Protein AF-A0A0N9HXH3-F1 (afdb_monomer)

Secondary structure (DSSP, 8-state):
----------PPPPPPPPPPHHHHHHHHHHHHHHTTTTGGGS-HHHHHHHHHHHHHHHHHHHHTT---

Foldseek 3Di:
DDDDDDDPPPDDDDDDDDDDLVVVLVVLLVVLVVLCPPVVVDDPVCVVVSVVSSVVSNCVSVVVVVPD

Organism: 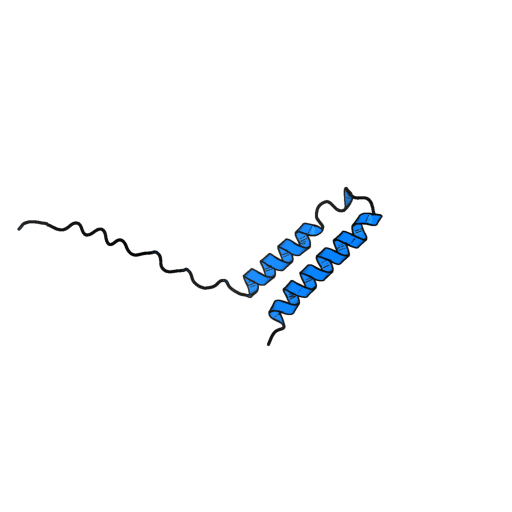NCBI:txid860235

Sequence (68 aa):
MVQLNSEGSWRPPVPGPPPDPAEVTTAAIDAALAGLEGLDQLEPVEHVGRFDAVHTALTEALSSIDKV

Mean predicted aligned error: 11.09 Å

Nearest PDB structures (foldseek):
  1yz1-assembly2_B  TM=5.439E-01  e=8.418E+00  Homo sapiens

Radius of gyration: 23.73 Å; Cα contacts (8 Å, |Δi|>4): 22; chains: 1; bounding box: 33×28×78 Å

Structure (mmCIF, N/CA/C/O backbone):
data_AF-A0A0N9HXH3-F1
#
_entry.id   AF-A0A0N9HXH3-F1
#
loop_
_atom_site.group_PDB
_atom_site.id
_atom_site.type_symbol
_atom_site.label_atom_id
_atom_site.label_alt_id
_atom_site.label_comp_id
_atom_site.label_asym_id
_atom_site.label_entity_id
_atom_site.label_seq_id
_atom_site.pdbx_PDB_ins_code
_atom_site.Cartn_x
_atom_site.Cartn_y
_atom_site.Cartn_z
_atom_site.occupancy
_atom_site.B_iso_or_equiv
_atom_site.auth_seq_id
_atom_site.auth_comp_id
_atom_site.auth_asym_id
_atom_site.auth_atom_id
_atom_site.pdbx_PDB_model_num
ATOM 1 N N . MET A 1 1 ? 20.314 16.705 -62.663 1.00 40.25 1 MET A N 1
ATOM 2 C CA . MET A 1 1 ? 20.433 15.548 -61.753 1.00 40.25 1 MET A CA 1
ATOM 3 C C . MET A 1 1 ? 19.173 15.505 -60.914 1.00 40.25 1 MET A C 1
ATOM 5 O O . MET A 1 1 ? 18.862 16.495 -60.269 1.00 40.25 1 MET A O 1
ATOM 9 N N . VAL A 1 2 ? 18.407 14.426 -61.052 1.00 45.84 2 VAL A N 1
ATOM 10 C CA . VAL A 1 2 ? 17.120 14.199 -60.383 1.00 45.84 2 VAL A CA 1
ATOM 11 C C . VAL A 1 2 ? 17.376 13.844 -58.917 1.00 45.84 2 VAL A C 1
ATOM 13 O O . VAL A 1 2 ? 18.152 12.933 -58.644 1.00 45.84 2 VAL A O 1
ATOM 16 N N . GLN A 1 3 ? 16.728 14.558 -57.996 1.00 46.06 3 GLN A N 1
ATOM 17 C CA . GLN A 1 3 ? 16.660 14.197 -56.581 1.00 46.06 3 GLN A CA 1
ATOM 18 C C . GLN A 1 3 ? 15.428 13.312 -56.366 1.00 46.06 3 GLN A C 1
ATOM 20 O O . GLN A 1 3 ? 14.296 13.786 -56.365 1.00 46.06 3 GLN A O 1
ATOM 25 N N . LEU A 1 4 ? 15.666 12.017 -56.208 1.00 55.62 4 LEU A N 1
ATOM 26 C CA . LEU A 1 4 ? 14.776 11.057 -55.561 1.00 55.62 4 LEU A CA 1
ATOM 27 C C . LEU A 1 4 ? 15.693 10.437 -54.478 1.00 55.62 4 LEU A C 1
ATOM 29 O O . LEU A 1 4 ? 16.861 10.184 -54.753 1.00 55.62 4 LEU A O 1
ATOM 33 N N . ASN A 1 5 ? 15.338 10.302 -53.203 1.00 52.25 5 ASN A N 1
ATOM 34 C CA . ASN A 1 5 ? 14.291 9.419 -52.721 1.00 52.25 5 ASN A CA 1
ATOM 35 C C . ASN A 1 5 ? 13.935 9.785 -51.273 1.00 52.25 5 ASN A C 1
ATOM 37 O O . ASN A 1 5 ? 14.805 9.928 -50.412 1.00 52.25 5 ASN A O 1
ATOM 41 N N . SER A 1 6 ? 12.635 9.884 -51.025 1.00 59.38 6 SER A N 1
ATOM 42 C CA . SER A 1 6 ? 12.004 9.807 -49.717 1.00 59.38 6 SER A CA 1
ATOM 43 C C . SER A 1 6 ? 12.058 8.360 -49.227 1.00 59.38 6 SER A C 1
ATOM 45 O O . SER A 1 6 ? 11.329 7.521 -49.744 1.00 59.38 6 SER A O 1
ATOM 47 N N . GLU A 1 7 ? 12.872 8.055 -48.222 1.00 52.53 7 GLU A N 1
ATOM 48 C CA . GLU A 1 7 ? 12.798 6.772 -47.516 1.00 52.53 7 GLU A CA 1
ATOM 49 C C . GLU A 1 7 ? 12.604 7.052 -46.028 1.00 52.53 7 GLU A C 1
ATOM 51 O O . GLU A 1 7 ? 13.546 7.164 -45.244 1.00 52.53 7 GLU A O 1
ATOM 56 N N . GLY A 1 8 ? 11.334 7.235 -45.657 1.00 57.97 8 GLY A N 1
ATOM 57 C CA . GLY A 1 8 ? 10.888 7.248 -44.270 1.00 57.97 8 GLY A CA 1
ATOM 58 C C . GLY A 1 8 ? 11.183 5.891 -43.642 1.00 57.97 8 GLY A C 1
ATOM 59 O O . GLY A 1 8 ? 10.389 4.962 -43.731 1.00 57.97 8 GLY A O 1
ATOM 60 N N . SER A 1 9 ? 12.370 5.783 -43.054 1.00 64.75 9 SER A N 1
ATOM 61 C CA . SER A 1 9 ? 12.857 4.626 -42.313 1.00 64.75 9 SER A CA 1
ATOM 62 C C . SER A 1 9 ? 11.982 4.413 -41.081 1.00 64.75 9 SER A C 1
ATOM 64 O O . SER A 1 9 ? 12.213 5.024 -40.036 1.00 64.75 9 SER A O 1
ATOM 66 N N . TRP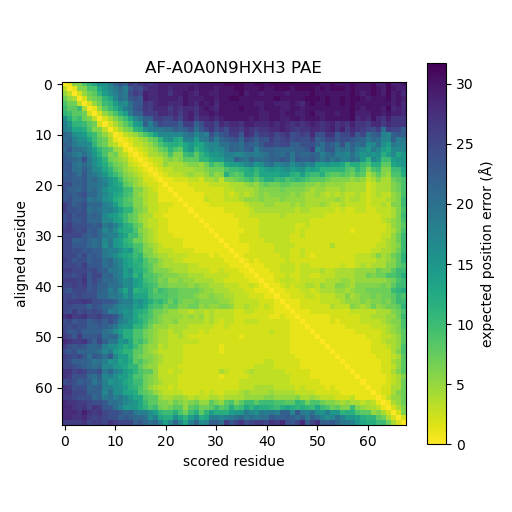 A 1 10 ? 10.948 3.574 -41.194 1.00 60.94 10 TRP A N 1
ATOM 67 C CA . TRP A 1 10 ? 10.169 3.204 -40.021 1.00 60.94 10 TRP A CA 1
ATOM 68 C C . TRP A 1 10 ? 10.937 2.135 -39.236 1.00 60.94 10 TRP A C 1
ATOM 70 O O . TRP A 1 10 ? 10.818 0.942 -39.511 1.00 60.94 10 TRP A O 1
ATOM 80 N N . ARG A 1 11 ? 11.801 2.557 -38.304 1.00 76.81 11 ARG A N 1
ATOM 81 C CA . ARG A 1 11 ? 12.426 1.639 -37.342 1.00 76.81 11 ARG A CA 1
ATOM 82 C C . ARG A 1 11 ? 11.543 1.535 -36.094 1.00 76.81 11 ARG A C 1
ATOM 84 O O . ARG A 1 11 ? 11.148 2.579 -35.575 1.00 76.81 11 ARG A O 1
ATOM 91 N N . PRO A 1 12 ? 11.251 0.320 -35.594 1.00 75.75 12 PRO A N 1
ATOM 92 C CA . PRO A 1 12 ? 10.586 0.170 -34.305 1.00 75.75 12 PRO A CA 1
ATOM 93 C C . PRO A 1 12 ? 11.457 0.791 -33.200 1.00 75.75 12 PRO A C 1
ATOM 95 O O . PRO A 1 12 ? 12.690 0.732 -33.303 1.00 75.75 12 PRO A O 1
ATOM 98 N N . PRO A 1 13 ? 10.854 1.398 -32.161 1.00 78.00 13 PRO A N 1
ATOM 99 C CA . PRO A 1 13 ? 11.619 1.944 -31.053 1.00 78.00 13 PRO A CA 1
ATOM 100 C C . PRO A 1 13 ? 12.391 0.813 -30.374 1.00 78.00 13 PRO A C 1
ATOM 102 O O . PRO A 1 13 ? 11.846 -0.254 -30.087 1.00 78.00 13 PRO A O 1
ATOM 105 N N . VAL A 1 14 ? 13.678 1.048 -30.137 1.00 81.31 14 VAL A N 1
ATOM 106 C CA . VAL A 1 14 ? 14.480 0.173 -29.282 1.00 81.31 14 VAL A CA 1
ATOM 107 C C . VAL A 1 14 ? 13.892 0.212 -27.868 1.00 81.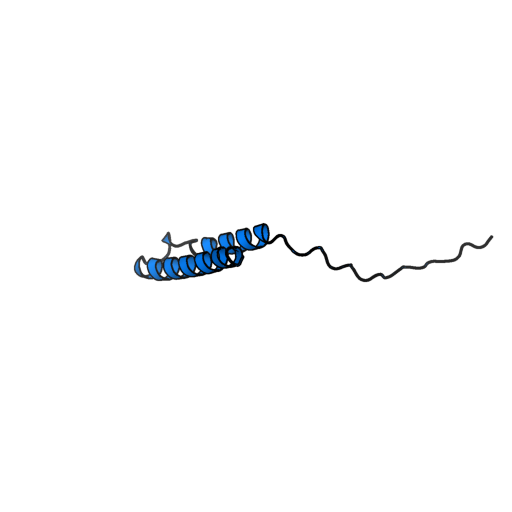31 14 VAL A C 1
ATOM 109 O O . VAL A 1 14 ? 13.642 1.314 -27.369 1.00 81.31 14 VAL A O 1
ATOM 112 N N . PRO A 1 15 ? 13.656 -0.949 -27.222 1.00 81.38 15 PRO A N 1
ATOM 113 C CA . PRO A 1 15 ? 13.306 -0.989 -25.810 1.00 81.38 15 PRO A CA 1
ATOM 114 C C . PRO A 1 15 ? 14.332 -0.196 -25.001 1.00 81.38 15 PRO A C 1
ATOM 116 O O . PRO A 1 15 ? 15.536 -0.297 -25.252 1.00 81.38 15 PRO A O 1
ATOM 119 N N . GLY A 1 16 ? 13.842 0.617 -24.067 1.00 78.38 16 GLY A N 1
ATOM 120 C CA . GLY A 1 16 ? 14.705 1.367 -23.166 1.00 78.38 16 GLY A CA 1
ATOM 121 C C . GLY A 1 16 ? 15.575 0.439 -22.308 1.00 78.38 16 GLY A C 1
ATOM 122 O O . GLY A 1 16 ? 15.288 -0.758 -22.203 1.00 78.38 16 GLY A O 1
ATOM 123 N N . PRO A 1 17 ? 16.647 0.974 -21.703 1.00 81.94 17 PRO A N 1
ATOM 124 C CA . PRO A 1 17 ? 17.426 0.231 -20.723 1.00 81.94 17 PRO A CA 1
ATOM 125 C C . PRO A 1 17 ? 16.525 -0.286 -19.585 1.00 81.94 17 PRO A C 1
ATOM 127 O O . PRO A 1 17 ? 15.505 0.340 -19.279 1.00 81.94 17 PRO A O 1
ATOM 130 N N . PRO A 1 18 ? 16.869 -1.437 -18.977 1.00 79.69 18 PRO A N 1
ATOM 131 C CA . PRO A 1 18 ? 16.142 -1.943 -17.820 1.00 79.69 18 PRO A CA 1
ATOM 132 C C . PRO A 1 18 ? 16.206 -0.928 -16.667 1.00 79.69 18 PRO A C 1
ATOM 134 O O . PRO A 1 18 ? 17.209 -0.223 -16.549 1.00 79.69 18 PRO A O 1
ATOM 137 N N . PRO A 1 1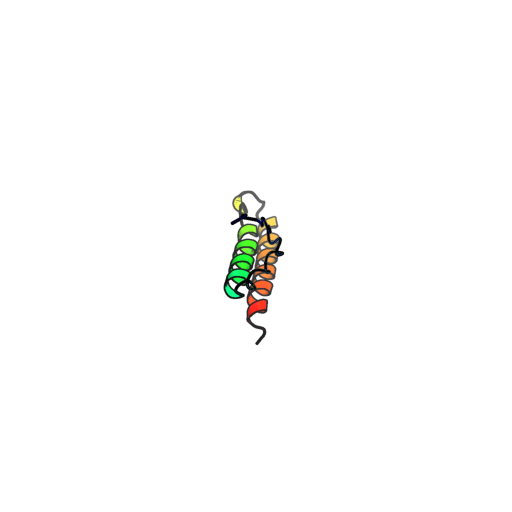9 ? 15.157 -0.845 -15.831 1.00 81.62 19 PRO A N 1
ATOM 138 C CA . PRO A 1 19 ? 15.114 0.101 -14.724 1.00 81.62 19 PRO A CA 1
ATOM 139 C C . PRO A 1 19 ? 16.157 -0.245 -13.661 1.00 81.62 19 PRO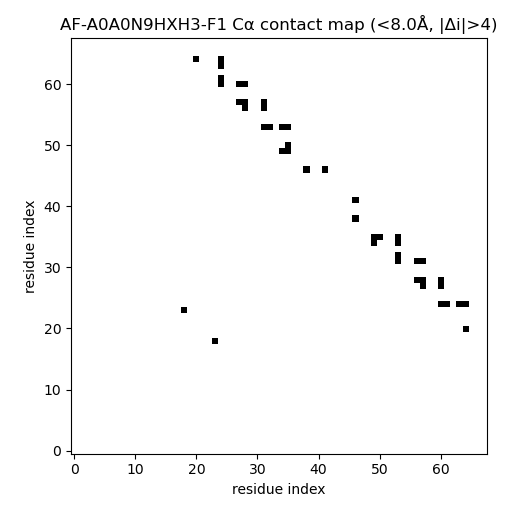 A C 1
ATOM 141 O O . PRO A 1 19 ? 16.439 -1.422 -13.408 1.00 81.62 19 PRO A O 1
ATOM 144 N N . ASP A 1 20 ? 16.699 0.783 -13.014 1.00 86.00 20 ASP A N 1
ATOM 145 C CA . ASP A 1 20 ? 17.656 0.618 -11.931 1.00 86.00 20 ASP A CA 1
ATOM 146 C C . ASP A 1 20 ? 16.985 -0.066 -10.723 1.00 86.00 20 ASP A C 1
ATOM 148 O O . ASP A 1 20 ? 15.940 0.387 -10.248 1.00 86.00 20 ASP A O 1
ATOM 152 N N . PRO A 1 21 ? 17.566 -1.145 -10.165 1.00 83.38 21 PRO A N 1
ATOM 153 C CA . PRO A 1 21 ? 16.943 -1.901 -9.073 1.00 83.38 21 PRO A CA 1
ATOM 154 C C . PRO A 1 21 ? 16.754 -1.060 -7.800 1.00 83.38 21 PRO A C 1
ATOM 156 O O . PRO A 1 21 ? 15.811 -1.279 -7.036 1.00 83.38 21 PRO A O 1
ATOM 159 N N . ALA A 1 22 ? 17.625 -0.070 -7.588 1.00 85.25 22 ALA A N 1
ATOM 160 C CA . ALA A 1 22 ? 17.486 0.896 -6.507 1.00 85.25 22 ALA A CA 1
ATOM 161 C C . ALA A 1 22 ? 16.241 1.778 -6.696 1.00 85.25 22 ALA A C 1
ATOM 163 O O . ALA A 1 22 ? 15.469 1.930 -5.755 1.00 85.25 22 ALA A O 1
ATOM 164 N N . GLU A 1 23 ? 15.997 2.284 -7.910 1.00 87.44 23 GLU A N 1
ATOM 165 C CA . GLU A 1 23 ? 14.806 3.087 -8.218 1.00 87.44 23 GLU A CA 1
ATOM 166 C C . GLU A 1 23 ? 13.520 2.269 -8.065 1.00 87.44 23 GLU A C 1
ATOM 168 O O . GLU A 1 23 ? 12.550 2.743 -7.475 1.00 87.44 23 GLU A O 1
ATOM 173 N N . VAL A 1 24 ? 13.529 1.012 -8.523 1.00 86.69 24 VAL A N 1
ATOM 174 C CA . VAL A 1 24 ? 12.398 0.085 -8.351 1.00 86.69 24 VAL A CA 1
ATOM 175 C C . VAL A 1 24 ? 12.094 -0.141 -6.870 1.00 86.69 24 VAL A C 1
ATOM 177 O O . VAL A 1 24 ? 10.928 -0.146 -6.474 1.00 86.69 24 VAL A O 1
ATOM 180 N N . THR A 1 25 ? 13.124 -0.292 -6.035 1.00 88.25 25 THR A N 1
ATOM 181 C CA . THR A 1 25 ? 12.917 -0.504 -4.599 1.00 88.25 25 THR A CA 1
ATOM 182 C C . THR A 1 25 ? 12.439 0.763 -3.900 1.00 88.25 25 THR A C 1
ATOM 184 O O . THR A 1 25 ? 11.518 0.692 -3.092 1.00 88.25 25 THR A O 1
ATOM 187 N N . THR A 1 26 ? 12.999 1.930 -4.226 1.00 90.12 26 THR A N 1
ATOM 188 C CA . THR A 1 26 ? 12.510 3.209 -3.693 1.00 90.12 26 THR A CA 1
ATOM 189 C C . THR A 1 26 ? 11.037 3.417 -4.040 1.00 90.12 26 THR A C 1
ATOM 191 O O . THR A 1 26 ? 10.248 3.707 -3.147 1.00 90.12 26 THR A O 1
ATOM 194 N N . ALA A 1 27 ? 10.631 3.144 -5.283 1.00 91.69 27 ALA A N 1
ATOM 195 C CA . ALA A 1 27 ? 9.229 3.227 -5.685 1.00 91.69 27 ALA A CA 1
ATOM 196 C C . ALA A 1 27 ? 8.322 2.242 -4.916 1.00 91.69 27 ALA A C 1
ATOM 198 O O . ALA A 1 27 ? 7.192 2.584 -4.569 1.00 91.69 27 ALA A O 1
ATOM 199 N N . ALA A 1 28 ? 8.804 1.030 -4.618 1.00 89.75 28 ALA A N 1
ATOM 200 C CA . ALA A 1 28 ? 8.066 0.053 -3.814 1.00 89.75 28 ALA A CA 1
ATOM 201 C C . ALA A 1 28 ? 7.913 0.495 -2.347 1.00 89.75 28 ALA A C 1
ATOM 203 O O . ALA A 1 28 ? 6.853 0.307 -1.751 1.00 89.75 28 ALA A O 1
ATOM 204 N N . ILE A 1 29 ? 8.948 1.119 -1.778 1.00 91.81 29 ILE A N 1
ATOM 205 C CA . ILE A 1 29 ? 8.909 1.701 -0.431 1.00 91.81 29 ILE A CA 1
ATOM 206 C C . ILE A 1 29 ? 7.914 2.867 -0.384 1.00 91.81 29 ILE A C 1
ATOM 208 O O . ILE A 1 29 ? 7.073 2.904 0.513 1.00 91.81 29 ILE A O 1
ATOM 212 N N . ASP A 1 30 ? 7.956 3.774 -1.363 1.00 95.00 30 ASP A N 1
ATOM 213 C CA . ASP A 1 30 ? 7.022 4.902 -1.454 1.00 95.00 30 ASP A CA 1
ATOM 214 C C . ASP A 1 30 ? 5.568 4.412 -1.550 1.00 95.00 30 ASP A C 1
ATOM 216 O O . ASP A 1 30 ? 4.688 4.908 -0.845 1.00 95.00 30 ASP A O 1
ATOM 220 N N . ALA A 1 31 ? 5.318 3.375 -2.356 1.00 91.12 31 ALA A N 1
ATOM 221 C CA . ALA A 1 31 ? 4.001 2.757 -2.481 1.00 91.12 31 ALA A CA 1
ATOM 222 C C . ALA A 1 31 ? 3.519 2.106 -1.172 1.00 91.12 31 ALA A C 1
ATOM 224 O O . ALA A 1 31 ? 2.341 2.217 -0.831 1.00 91.12 31 ALA A O 1
ATOM 225 N N . ALA A 1 32 ? 4.411 1.454 -0.419 1.00 92.81 32 ALA A N 1
ATOM 226 C CA . ALA A 1 32 ? 4.075 0.899 0.889 1.00 92.81 32 ALA A CA 1
ATOM 227 C C . ALA A 1 32 ? 3.708 2.011 1.886 1.00 92.81 32 ALA A C 1
ATOM 229 O O . ALA A 1 32 ? 2.700 1.911 2.585 1.00 92.81 32 ALA A O 1
ATOM 230 N N . LEU A 1 33 ? 4.480 3.101 1.923 1.00 94.25 33 LEU A N 1
ATOM 231 C CA . LEU A 1 33 ? 4.239 4.218 2.840 1.00 94.25 33 LEU A CA 1
ATOM 232 C C . LEU A 1 33 ? 2.976 5.017 2.505 1.00 94.25 33 LEU A C 1
ATOM 234 O O . LEU A 1 33 ? 2.306 5.482 3.427 1.00 94.25 33 LEU A O 1
ATOM 238 N N . ALA A 1 34 ? 2.591 5.107 1.229 1.00 94.44 34 ALA A N 1
ATOM 239 C CA . ALA A 1 34 ? 1.317 5.700 0.821 1.00 94.44 34 ALA A CA 1
ATOM 240 C C . ALA A 1 34 ? 0.104 5.009 1.485 1.00 94.44 34 ALA A C 1
ATOM 242 O O . ALA A 1 34 ? -0.925 5.638 1.718 1.00 94.44 34 ALA A O 1
ATOM 243 N N . GLY A 1 35 ? 0.229 3.733 1.877 1.00 88.94 35 GLY A N 1
ATOM 244 C CA . GLY A 1 35 ? -0.798 3.006 2.634 1.00 88.94 35 GLY A CA 1
ATOM 245 C C . GLY A 1 35 ? -1.073 3.550 4.045 1.00 88.94 35 GLY A C 1
ATOM 246 O O . GLY A 1 35 ? -2.085 3.186 4.650 1.00 88.94 35 GLY A O 1
ATOM 247 N N . LEU A 1 36 ? -0.201 4.420 4.568 1.00 92.94 36 LEU A N 1
ATOM 248 C CA . LEU A 1 36 ? -0.356 5.092 5.862 1.00 92.94 36 LEU A CA 1
ATOM 249 C C . LEU A 1 36 ? -1.008 6.480 5.749 1.00 92.94 36 LEU A C 1
ATOM 251 O O . LEU A 1 36 ? -1.277 7.116 6.771 1.00 92.94 36 LEU A O 1
ATOM 255 N N . GLU A 1 37 ? -1.264 6.977 4.539 1.00 93.50 37 GLU A N 1
ATOM 256 C CA . GLU A 1 37 ? -1.952 8.254 4.360 1.00 93.50 37 GLU A CA 1
ATOM 257 C C . GLU A 1 37 ? -3.395 8.179 4.889 1.00 93.50 37 GLU A C 1
ATOM 259 O O . GLU A 1 37 ? -4.112 7.196 4.688 1.00 93.50 37 GLU A O 1
ATOM 264 N N . GLY A 1 38 ? -3.834 9.229 5.592 1.00 89.62 38 GLY A N 1
ATOM 265 C CA . GLY A 1 38 ? -5.202 9.333 6.110 1.00 89.62 38 GLY A CA 1
ATOM 266 C C . GLY A 1 38 ? -5.527 8.407 7.286 1.00 89.62 38 GLY A C 1
ATOM 267 O O . GLY A 1 38 ? -6.703 8.207 7.584 1.00 89.62 38 GLY A O 1
ATOM 268 N N . LEU A 1 39 ? -4.522 7.846 7.973 1.00 91.12 39 LEU A N 1
ATOM 269 C CA . LEU A 1 39 ? -4.739 7.045 9.186 1.00 91.12 39 LEU A CA 1
ATOM 270 C C . LEU A 1 39 ? -5.554 7.788 10.254 1.00 91.12 39 LEU A C 1
ATOM 272 O O . LEU A 1 39 ? -6.375 7.182 10.935 1.00 91.12 39 LEU A O 1
ATOM 276 N N . ASP A 1 40 ? -5.374 9.102 10.379 1.00 91.31 40 ASP A N 1
ATOM 277 C CA . ASP A 1 40 ? -6.095 9.959 11.326 1.00 91.31 40 ASP A CA 1
ATOM 278 C C . ASP A 1 40 ? -7.614 10.006 11.090 1.00 91.31 40 ASP A C 1
ATOM 280 O O . ASP A 1 40 ? -8.369 10.344 12.000 1.00 91.31 40 ASP A O 1
ATOM 284 N N . GLN A 1 41 ? -8.065 9.630 9.892 1.00 93.06 41 GLN A N 1
ATOM 285 C CA . GLN A 1 41 ? -9.476 9.609 9.502 1.00 93.06 41 GLN A CA 1
ATOM 286 C C . GLN A 1 41 ? -10.152 8.261 9.789 1.00 93.06 41 GLN A C 1
ATOM 288 O O . GLN A 1 41 ? -11.353 8.116 9.566 1.00 93.06 41 GLN A O 1
ATOM 293 N N . LEU A 1 42 ? -9.393 7.274 10.266 1.00 91.00 42 LEU A N 1
ATOM 294 C CA . LEU A 1 42 ? -9.860 5.918 10.535 1.00 91.00 42 LEU A CA 1
ATOM 295 C C . LEU A 1 42 ? -9.989 5.669 12.030 1.00 91.00 42 LEU A C 1
ATOM 297 O O . LEU A 1 42 ? -9.307 6.293 12.848 1.00 91.00 42 LEU A O 1
ATOM 301 N N . GLU A 1 43 ? -10.809 4.687 12.393 1.00 93.50 43 GLU A N 1
ATOM 302 C CA . GLU A 1 43 ? -10.872 4.250 13.780 1.00 93.50 43 GLU A CA 1
ATOM 303 C C . GLU A 1 43 ? -9.539 3.606 14.207 1.00 93.50 43 GLU A C 1
ATOM 305 O O . GLU A 1 43 ? -8.946 2.849 13.433 1.00 93.50 43 GLU A O 1
ATOM 310 N N . PRO A 1 44 ? -9.071 3.818 15.453 1.00 90.50 44 PRO A N 1
ATOM 311 C CA . PRO A 1 44 ? -7.805 3.254 15.933 1.00 90.50 44 PRO A CA 1
ATOM 312 C C . PRO A 1 44 ? -7.696 1.730 15.800 1.00 90.50 44 PRO A C 1
ATOM 314 O O . PRO A 1 44 ? -6.601 1.187 15.672 1.00 90.50 44 PRO A O 1
ATOM 317 N N . VAL A 1 45 ? -8.832 1.025 15.810 1.00 91.81 45 VAL A N 1
ATOM 318 C CA . VAL A 1 45 ? -8.879 -0.427 15.595 1.00 91.81 45 VAL A CA 1
ATOM 319 C C . VAL A 1 45 ? -8.437 -0.823 14.178 1.00 91.81 45 VAL A C 1
ATOM 321 O O . VAL A 1 45 ? -7.852 -1.888 13.997 1.00 91.81 45 VAL A O 1
ATOM 324 N N . GLU A 1 46 ? -8.635 0.044 13.182 1.00 92.06 46 GLU A N 1
ATOM 325 C CA . GLU A 1 46 ? -8.219 -0.189 11.795 1.00 92.06 46 GLU A CA 1
ATOM 326 C C . GLU A 1 46 ? -6.740 0.141 11.550 1.00 92.06 46 GLU A C 1
ATOM 328 O O . GLU A 1 46 ? -6.155 -0.321 10.565 1.00 92.06 46 GLU A O 1
ATOM 333 N N . HIS A 1 47 ? -6.106 0.909 12.445 1.00 93.75 47 HIS A N 1
ATOM 334 C CA . HIS A 1 47 ? -4.700 1.302 12.307 1.00 93.75 47 HIS A CA 1
ATOM 335 C C . HIS A 1 47 ? -3.786 0.084 12.319 1.00 93.75 47 HIS A C 1
ATOM 337 O O . HIS A 1 47 ? -2.884 -0.007 11.495 1.00 93.75 47 HIS A O 1
ATOM 343 N N . VAL A 1 48 ? -4.044 -0.876 13.212 1.00 93.06 48 VAL A N 1
ATOM 344 C CA . VAL A 1 48 ? -3.225 -2.091 13.347 1.00 93.06 48 VAL A CA 1
ATOM 345 C C . VAL A 1 48 ? -3.192 -2.881 12.039 1.00 93.06 48 VAL A C 1
ATOM 347 O O . VAL A 1 48 ? -2.116 -3.272 11.598 1.00 93.06 48 VAL A O 1
ATOM 350 N N . GLY A 1 49 ? -4.342 -3.053 11.379 1.00 92.62 49 GLY A N 1
ATOM 351 C CA . GLY A 1 49 ? -4.415 -3.752 10.093 1.00 92.62 49 GLY A CA 1
ATOM 352 C C . GLY A 1 49 ? -3.664 -3.024 8.974 1.00 92.62 49 GLY A C 1
ATOM 353 O O . GLY A 1 49 ? -2.994 -3.661 8.166 1.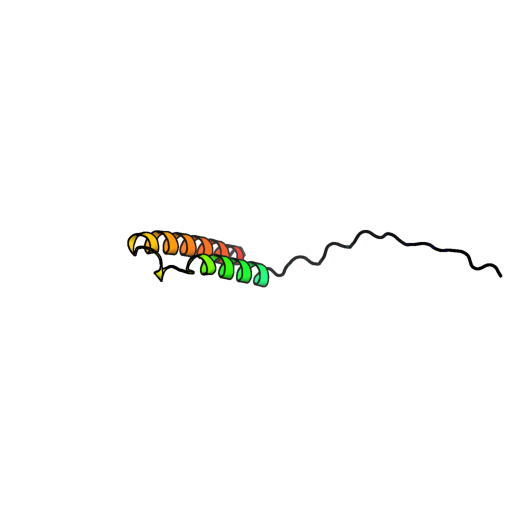00 92.62 49 GLY A O 1
ATOM 354 N N . ARG A 1 50 ? -3.712 -1.686 8.947 1.00 91.81 50 ARG A N 1
ATOM 355 C CA . ARG A 1 50 ? -2.931 -0.889 7.986 1.00 91.81 50 ARG A CA 1
ATOM 356 C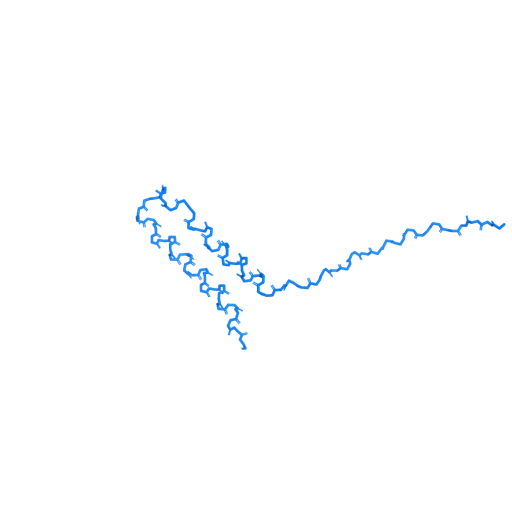 C . ARG A 1 50 ? -1.434 -0.941 8.261 1.00 91.81 50 ARG A C 1
ATO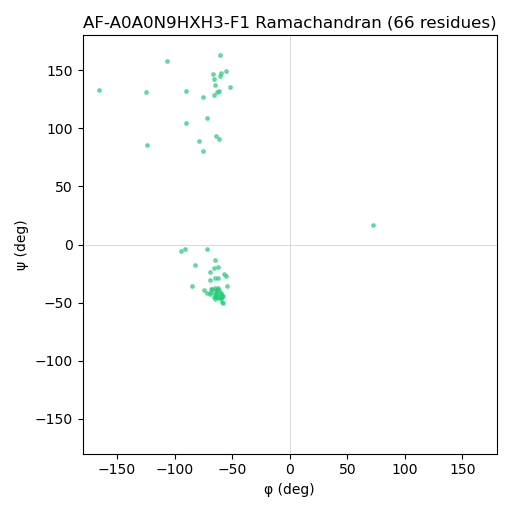M 358 O O . ARG A 1 50 ? -0.660 -1.108 7.325 1.00 91.81 50 ARG A O 1
ATOM 365 N N . PHE A 1 51 ? -1.022 -0.849 9.522 1.00 94.00 51 PHE A N 1
ATOM 366 C CA . PHE A 1 51 ? 0.386 -0.984 9.887 1.00 94.00 51 PHE A CA 1
ATOM 367 C C . PHE A 1 51 ? 0.935 -2.374 9.549 1.00 94.00 51 PHE A C 1
ATOM 369 O O . PHE A 1 51 ? 2.049 -2.457 9.043 1.00 94.00 51 PHE A O 1
ATOM 376 N N . ASP A 1 52 ? 0.161 -3.441 9.758 1.00 95.56 52 ASP A N 1
ATOM 377 C CA . ASP A 1 52 ? 0.556 -4.812 9.405 1.00 95.56 52 ASP A CA 1
ATOM 378 C C . ASP A 1 52 ? 0.723 -5.000 7.885 1.00 95.56 52 ASP A C 1
ATOM 380 O O . ASP A 1 52 ? 1.718 -5.561 7.417 1.00 95.56 52 ASP A O 1
ATOM 384 N N . ALA A 1 53 ? -0.198 -4.438 7.094 1.00 94.75 53 ALA A N 1
ATOM 385 C CA . ALA A 1 53 ? -0.110 -4.458 5.636 1.00 94.75 53 ALA A CA 1
ATOM 386 C C . ALA A 1 53 ? 1.130 -3.705 5.120 1.00 94.75 53 ALA A C 1
ATOM 388 O O . ALA A 1 53 ? 1.860 -4.219 4.271 1.00 94.75 53 ALA A O 1
ATOM 389 N N . VAL A 1 54 ? 1.406 -2.513 5.660 1.00 95.75 54 VAL A N 1
ATOM 390 C CA . VAL A 1 54 ? 2.589 -1.721 5.285 1.00 95.75 54 VAL A CA 1
ATOM 391 C C . VAL A 1 54 ? 3.882 -2.384 5.751 1.00 95.75 54 VAL A C 1
ATOM 393 O O . VAL A 1 54 ? 4.859 -2.392 5.005 1.00 95.75 54 VAL A O 1
ATOM 396 N N . HIS A 1 55 ? 3.893 -2.984 6.943 1.00 95.38 55 HIS A N 1
ATOM 397 C CA . HIS A 1 55 ? 5.035 -3.750 7.435 1.00 95.38 55 HIS A CA 1
ATOM 398 C C . HIS A 1 55 ? 5.373 -4.906 6.490 1.00 95.38 55 HIS A C 1
ATOM 400 O O . HIS A 1 55 ? 6.517 -5.023 6.058 1.00 95.38 55 HIS A O 1
ATOM 406 N N . THR A 1 56 ? 4.366 -5.697 6.105 1.00 95.50 56 THR A N 1
ATOM 407 C CA . THR A 1 56 ? 4.524 -6.801 5.149 1.00 95.50 56 THR A CA 1
ATOM 408 C C . THR A 1 56 ? 5.077 -6.311 3.809 1.00 95.50 56 THR A C 1
ATOM 410 O O . THR A 1 56 ? 6.089 -6.830 3.341 1.00 95.50 56 THR A O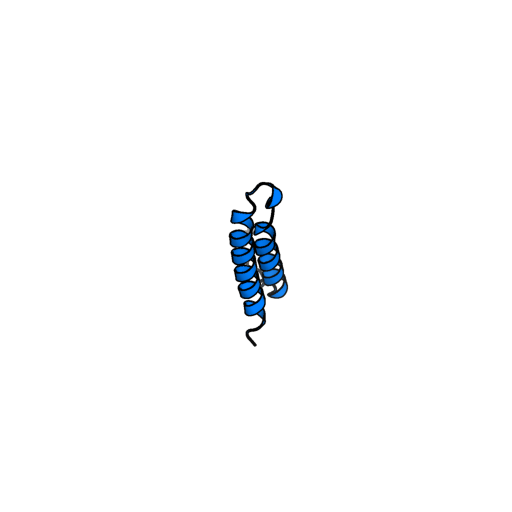 1
ATOM 413 N N . ALA A 1 57 ? 4.478 -5.267 3.226 1.00 92.88 57 ALA A N 1
ATOM 414 C CA . ALA A 1 57 ? 4.916 -4.707 1.946 1.00 92.88 57 ALA A CA 1
ATOM 415 C C . ALA A 1 57 ? 6.359 -4.173 1.996 1.00 92.88 57 ALA A C 1
ATOM 417 O O . ALA A 1 57 ? 7.136 -4.364 1.060 1.00 92.88 57 ALA A O 1
ATOM 418 N N . LEU A 1 58 ? 6.746 -3.540 3.107 1.00 93.00 58 LEU A N 1
ATOM 419 C CA . LEU A 1 58 ? 8.106 -3.052 3.302 1.00 93.00 58 LEU A CA 1
ATOM 420 C C . LEU A 1 58 ? 9.106 -4.206 3.450 1.00 93.00 58 LEU A C 1
ATOM 422 O O . LEU A 1 58 ? 10.193 -4.149 2.875 1.00 93.00 58 LEU A O 1
ATOM 426 N N . THR A 1 59 ? 8.747 -5.266 4.179 1.00 93.19 59 THR A N 1
ATOM 427 C CA . THR A 1 59 ? 9.567 -6.480 4.268 1.00 93.19 59 THR A CA 1
ATOM 428 C C . THR A 1 59 ? 9.778 -7.099 2.889 1.00 93.19 59 THR A C 1
ATOM 430 O O . THR A 1 59 ? 10.916 -7.396 2.541 1.00 93.19 59 THR A O 1
ATOM 433 N N . GLU A 1 60 ? 8.731 -7.231 2.073 1.00 90.62 60 GLU A N 1
ATOM 434 C CA . GLU A 1 60 ? 8.849 -7.751 0.705 1.00 90.62 60 GLU A CA 1
ATOM 435 C C . GLU A 1 60 ? 9.757 -6.882 -0.176 1.00 90.62 60 GLU A C 1
ATOM 437 O O . GLU A 1 60 ? 10.652 -7.408 -0.845 1.00 90.62 60 GLU A O 1
ATOM 442 N N . ALA A 1 61 ? 9.576 -5.557 -0.136 1.00 89.38 61 ALA A N 1
ATOM 443 C CA . ALA A 1 61 ? 10.385 -4.614 -0.904 1.00 89.38 61 ALA A CA 1
ATOM 444 C C . ALA A 1 61 ? 11.875 -4.710 -0.539 1.00 89.38 61 ALA A C 1
ATOM 446 O O . ALA A 1 61 ? 12.732 -4.799 -1.418 1.00 89.38 61 ALA A O 1
ATOM 447 N N . LEU A 1 62 ? 12.194 -4.757 0.758 1.00 89.06 62 LEU A N 1
ATOM 448 C CA . LEU A 1 62 ? 13.576 -4.825 1.236 1.00 89.06 62 LEU A CA 1
ATOM 449 C C . LEU A 1 62 ? 14.201 -6.211 1.024 1.00 89.06 62 LEU A C 1
ATOM 451 O O . LEU A 1 62 ? 15.358 -6.308 0.614 1.00 89.06 62 LEU A O 1
ATOM 455 N N . SER A 1 63 ? 13.442 -7.292 1.223 1.00 86.06 63 SER A N 1
ATOM 456 C CA . SER A 1 63 ? 13.902 -8.657 0.933 1.00 86.06 63 SER A CA 1
ATOM 457 C C . SER A 1 63 ? 14.149 -8.902 -0.557 1.00 86.06 63 SER A C 1
ATOM 459 O O . SER A 1 63 ? 14.889 -9.818 -0.910 1.00 86.06 63 SER A O 1
ATOM 461 N N . SER A 1 64 ? 13.566 -8.097 -1.451 1.00 77.12 64 SER A N 1
ATOM 462 C CA . SER A 1 64 ? 13.860 -8.175 -2.883 1.00 77.12 64 SER A CA 1
ATOM 463 C C . SER A 1 64 ? 15.278 -7.705 -3.235 1.00 77.12 64 SER A C 1
ATOM 465 O O . SER A 1 64 ? 15.791 -8.122 -4.273 1.00 77.12 64 SER A O 1
ATOM 467 N N . ILE A 1 65 ? 15.913 -6.871 -2.399 1.00 72.56 65 ILE A N 1
ATOM 468 C CA . ILE A 1 65 ? 17.316 -6.451 -2.570 1.00 72.56 65 ILE A CA 1
ATOM 469 C C . ILE A 1 65 ? 18.275 -7.484 -1.963 1.00 72.56 65 ILE A C 1
ATOM 471 O O . ILE A 1 65 ? 19.345 -7.725 -2.513 1.00 72.56 65 ILE A O 1
ATOM 475 N N . ASP A 1 66 ? 17.891 -8.106 -0.844 1.00 65.31 66 ASP A N 1
ATOM 476 C CA . ASP A 1 66 ? 18.751 -9.007 -0.056 1.00 65.31 66 ASP A CA 1
ATOM 477 C C . ASP A 1 66 ? 19.026 -10.373 -0.724 1.00 65.31 66 ASP A C 1
ATOM 479 O O . ASP A 1 66 ? 19.817 -11.171 -0.226 1.00 65.31 66 ASP A O 1
ATOM 483 N N . LYS A 1 67 ? 18.421 -10.661 -1.883 1.00 57.47 67 LYS A N 1
ATOM 484 C CA . LYS A 1 67 ? 18.741 -11.859 -2.677 1.00 57.47 67 LYS A CA 1
ATOM 485 C C . LYS A 1 67 ? 20.084 -11.684 -3.400 1.00 57.47 67 LYS A C 1
ATOM 487 O O . LYS A 1 67 ? 20.111 -11.357 -4.586 1.00 57.47 67 LYS A O 1
ATOM 492 N N . VAL A 1 68 ? 21.178 -11.900 -2.667 1.00 50.28 68 VAL A N 1
ATOM 493 C CA . VAL A 1 68 ? 22.546 -12.095 -3.192 1.00 50.28 68 VAL A CA 1
ATOM 494 C C . VAL A 1 68 ? 22.776 -13.508 -3.721 1.00 50.28 68 VAL A C 1
ATOM 496 O O . VAL A 1 68 ? 22.162 -14.461 -3.187 1.00 50.28 68 VAL A O 1
#

pLDDT: mean 82.31, std 14.87, range [40.25, 95.75]

Solvent-accessible surface area (backbone atoms only — not comparable to full-atom values): 4401 Å² total; per-residue (Å²): 135,86,90,79,80,91,73,85,78,86,70,80,81,75,80,73,81,81,80,56,69,65,60,56,37,52,53,44,44,52,57,25,55,57,63,58,64,68,55,90,80,48,62,75,82,56,47,58,60,45,51,52,52,32,50,51,46,41,50,54,41,53,54,67,68,68,71,122